Protein AF-A0A6H9YSN1-F1 (afdb_monomer)

Nearest PDB structures (foldseek):
  8i9v-assembly1_CC  TM=4.163E-01  e=3.314E+00  Thermochaetoides thermophila DSM 1495
  8ia0-assembly1_CC  TM=3.986E-01  e=4.022E+00  Thermochaetoides thermophila DSM 1495
  7ojn-assembly1_L  TM=3.957E-01  e=9.933E+00  Mammarenavirus lassaense

Mean predicted aligned error: 12.29 Å

Sequence (139 aa):
MRRLALTAGVSPLILGPDHEPLYLGHAVRIASHGQRRVLETLYDSCAVQGCEVPGFLCEVDHVDGWALGNSPTDIDKLALCCGWHNRWKHTRPDQIQITKTDEGRYRYRALPPDGIARSTRGRPIDPAANPWHDDHLAA

Organism: NCBI:txid359158

InterPro domains:
  IPR003615 HNH nuclease [SM00507] (34-87)
  IPR003615 HNH nuclease [cd00085] (35-90)

Structure (mmCIF, N/CA/C/O backbone):
data_AF-A0A6H9YSN1-F1
#
_entry.id   AF-A0A6H9YSN1-F1
#
loop_
_atom_site.group_PDB
_atom_site.id
_atom_site.type_symbol
_atom_site.label_atom_id
_atom_site.label_alt_id
_atom_site.label_comp_id
_atom_site.label_asym_id
_atom_site.label_entity_id
_atom_site.label_seq_id
_atom_site.pdbx_PDB_ins_code
_atom_site.Cartn_x
_atom_site.Cartn_y
_atom_site.Cartn_z
_atom_site.occupancy
_atom_site.B_iso_or_equiv
_atom_site.auth_seq_id
_atom_site.auth_comp_id
_atom_site.auth_asym_id
_atom_site.auth_atom_id
_atom_site.pdbx_PDB_model_num
ATOM 1 N N . MET A 1 1 ? -19.404 8.550 11.278 1.00 48.25 1 MET A N 1
ATOM 2 C CA . MET A 1 1 ? -18.937 8.615 12.683 1.00 48.25 1 MET A CA 1
ATOM 3 C C . MET A 1 1 ? -17.408 8.733 12.746 1.00 48.25 1 MET A C 1
ATOM 5 O O . MET A 1 1 ? -16.736 7.761 13.050 1.00 48.25 1 MET A O 1
ATOM 9 N N . ARG A 1 2 ? -16.822 9.895 12.416 1.00 40.41 2 ARG A N 1
ATOM 10 C CA . ARG A 1 2 ? -15.349 10.050 12.334 1.00 40.41 2 ARG A CA 1
ATOM 11 C C . ARG A 1 2 ? -14.822 11.349 12.960 1.00 40.41 2 ARG A C 1
ATOM 13 O O . ARG A 1 2 ? -13.803 11.868 12.529 1.00 40.41 2 ARG A O 1
ATOM 20 N N . ARG A 1 3 ? -15.533 11.900 13.956 1.00 41.78 3 ARG A N 1
ATOM 21 C CA . ARG A 1 3 ? -15.129 13.161 14.613 1.00 41.78 3 ARG A CA 1
ATOM 22 C C . ARG A 1 3 ? -15.127 13.157 16.147 1.00 41.78 3 ARG A C 1
ATOM 24 O O . ARG A 1 3 ? -14.615 14.100 16.726 1.00 41.78 3 ARG A O 1
ATOM 31 N N . LEU A 1 4 ? -15.613 12.103 16.809 1.00 44.31 4 LEU A N 1
ATOM 32 C CA . LEU A 1 4 ? -15.644 12.042 18.282 1.00 44.31 4 LEU A CA 1
ATOM 33 C C . LEU A 1 4 ? -14.507 11.218 18.914 1.00 44.31 4 LEU A C 1
ATOM 35 O O . LEU A 1 4 ? -14.337 11.265 20.122 1.00 44.31 4 LEU A O 1
ATOM 39 N N . ALA A 1 5 ? -13.703 10.496 18.128 1.00 45.41 5 ALA A N 1
ATOM 40 C CA . ALA A 1 5 ? -12.648 9.623 18.663 1.00 45.41 5 ALA A CA 1
ATOM 41 C C . ALA A 1 5 ? -11.283 10.315 18.871 1.00 45.41 5 ALA A C 1
ATOM 43 O O . ALA A 1 5 ? -10.345 9.681 19.338 1.00 45.41 5 ALA A O 1
ATOM 44 N N . LEU A 1 6 ? -11.138 11.599 18.523 1.00 52.72 6 LEU A N 1
ATOM 45 C CA . LEU A 1 6 ? -9.826 12.267 18.525 1.00 52.72 6 LEU A CA 1
ATOM 46 C C . LEU A 1 6 ? -9.430 12.902 19.869 1.00 52.72 6 LEU A C 1
ATOM 48 O O . LEU A 1 6 ? -8.294 13.338 20.006 1.00 52.72 6 LEU A O 1
ATOM 52 N N . THR A 1 7 ? -10.310 12.931 20.874 1.00 46.62 7 THR A N 1
ATOM 53 C CA . THR A 1 7 ? -10.026 13.564 22.180 1.00 46.62 7 THR A CA 1
ATOM 54 C C . THR A 1 7 ? -9.813 12.591 23.340 1.00 46.62 7 THR A C 1
ATOM 56 O O . THR A 1 7 ? -9.427 13.033 24.415 1.00 46.62 7 THR A O 1
ATOM 59 N N . ALA A 1 8 ? -10.019 11.284 23.151 1.00 48.16 8 ALA A N 1
ATOM 60 C CA . ALA A 1 8 ? -9.945 10.304 24.243 1.00 48.16 8 ALA A CA 1
ATOM 61 C C . ALA A 1 8 ? -8.668 9.441 24.253 1.00 48.16 8 ALA A C 1
ATOM 63 O O . ALA A 1 8 ? -8.502 8.630 25.157 1.00 48.16 8 ALA A O 1
ATOM 64 N N . GLY A 1 9 ? -7.780 9.555 23.256 1.00 42.53 9 GLY A N 1
ATOM 65 C CA . GLY A 1 9 ? -6.624 8.651 23.142 1.00 42.53 9 GLY A CA 1
ATOM 66 C C . GLY A 1 9 ? -7.007 7.178 22.928 1.00 42.53 9 GLY A C 1
ATOM 67 O O . GLY A 1 9 ? -6.183 6.293 23.130 1.00 42.53 9 GLY A O 1
ATOM 68 N N . VAL A 1 10 ? -8.253 6.903 22.524 1.00 49.25 10 VAL A N 1
ATOM 69 C CA . VAL A 1 10 ? -8.748 5.550 22.253 1.00 49.25 10 VAL A CA 1
ATOM 70 C C . VAL A 1 10 ? -8.804 5.348 20.742 1.00 49.25 10 VAL A C 1
ATOM 72 O O . VAL A 1 10 ? -9.657 5.917 20.060 1.00 49.25 10 VAL A O 1
ATOM 75 N N . SER A 1 11 ? -7.888 4.531 20.219 1.00 47.66 11 SER A N 1
ATOM 76 C CA . SER A 1 11 ? -7.966 4.043 18.840 1.00 47.66 11 SER A CA 1
ATOM 77 C C . SER A 1 11 ? -9.083 3.000 18.745 1.00 47.66 11 SER A C 1
ATOM 79 O O . SER A 1 11 ? -9.082 2.054 19.536 1.00 47.66 11 SER A O 1
ATOM 81 N N . PRO A 1 12 ? -10.043 3.128 17.812 1.00 48.94 12 PRO A N 1
ATOM 82 C CA . PRO A 1 12 ? -11.056 2.101 17.621 1.00 48.94 12 PRO A CA 1
ATOM 83 C C . PRO A 1 12 ? -10.383 0.815 17.130 1.00 48.94 12 PRO A C 1
ATOM 85 O O . PRO A 1 12 ? -9.845 0.765 16.024 1.00 48.94 12 PRO A O 1
ATOM 88 N N . LEU A 1 13 ? -10.422 -0.230 17.954 1.00 51.59 13 LEU A N 1
ATOM 89 C CA . LEU A 1 13 ? -10.023 -1.571 17.551 1.00 51.59 13 LEU A CA 1
ATOM 90 C C . LEU A 1 13 ? -11.168 -2.176 16.734 1.00 51.59 13 LEU A C 1
ATOM 92 O O . LEU A 1 13 ? -12.135 -2.697 17.286 1.00 51.59 13 LEU A O 1
ATOM 96 N N . ILE A 1 14 ? -11.085 -2.056 15.410 1.00 62.75 14 ILE A N 1
ATOM 97 C CA . ILE A 1 14 ? -11.990 -2.770 14.510 1.00 62.75 14 ILE A CA 1
ATOM 98 C C . ILE A 1 14 ? -11.505 -4.214 14.460 1.00 62.75 14 ILE A C 1
ATOM 100 O O . ILE A 1 14 ? -10.473 -4.512 13.864 1.00 62.75 14 ILE A O 1
ATOM 104 N N . LEU A 1 15 ? -12.238 -5.091 15.133 1.00 57.50 15 LEU A N 1
ATOM 105 C CA . LEU A 1 15 ? -12.018 -6.526 15.093 1.00 57.50 15 LEU A CA 1
ATOM 106 C C . LEU A 1 15 ? -12.822 -7.116 13.935 1.00 57.50 15 LEU A C 1
ATOM 108 O O . LEU A 1 15 ? -14.013 -6.832 13.793 1.00 57.50 15 LEU A O 1
ATOM 112 N N . GLY A 1 16 ? -12.177 -7.943 13.111 1.00 56.25 16 GLY A N 1
ATOM 113 C CA . GLY A 1 16 ? -12.910 -8.856 12.235 1.00 56.25 16 GLY A CA 1
ATOM 114 C C . GLY A 1 16 ? -13.725 -9.869 13.060 1.00 56.25 16 GLY A C 1
ATOM 115 O O . GLY A 1 16 ? -13.553 -9.934 14.279 1.00 56.25 16 GLY A O 1
ATOM 116 N N . PRO A 1 17 ? -14.569 -10.699 12.419 1.00 59.12 17 PRO A N 1
ATOM 117 C CA . PRO A 1 17 ? -15.362 -11.739 13.091 1.00 59.12 17 PRO A CA 1
ATOM 118 C C . PRO A 1 17 ? -14.556 -12.636 14.046 1.00 59.12 17 PRO A C 1
ATOM 120 O O . PRO A 1 17 ? -15.100 -13.151 15.015 1.00 59.12 17 PRO A O 1
ATOM 123 N N . ASP A 1 18 ? -13.253 -12.770 13.792 1.00 66.00 18 ASP A N 1
ATOM 124 C CA . ASP A 1 18 ? -12.334 -13.661 14.502 1.00 66.00 18 ASP A CA 1
ATOM 125 C C . ASP A 1 18 ? -11.480 -12.945 15.569 1.00 66.00 18 ASP A C 1
ATOM 127 O O . ASP A 1 18 ? -10.495 -13.497 16.048 1.00 66.00 18 ASP A O 1
ATOM 131 N N . HIS A 1 19 ? -11.815 -11.700 15.936 1.00 71.19 19 HIS A N 1
ATOM 132 C CA . HIS A 1 19 ? -11.048 -10.893 16.899 1.00 71.19 19 HIS A CA 1
ATOM 133 C C . HIS A 1 19 ? -9.578 -10.639 16.500 1.00 71.19 19 HIS A C 1
ATOM 135 O O . HIS A 1 19 ? -8.727 -10.378 17.351 1.00 71.19 19 HIS A O 1
ATOM 141 N N . GLU A 1 20 ? -9.270 -10.661 15.201 1.00 79.62 20 GLU A N 1
ATOM 142 C CA . GLU A 1 20 ? -7.908 -10.448 14.707 1.00 79.62 20 GLU A CA 1
ATOM 143 C C . GLU A 1 20 ? -7.481 -8.969 14.795 1.00 79.62 20 GLU A C 1
ATOM 145 O O . GLU A 1 20 ? -8.197 -8.092 14.292 1.00 79.62 20 GLU A O 1
ATOM 150 N N . PRO A 1 21 ? -6.304 -8.667 15.376 1.00 83.56 21 PRO A N 1
ATOM 151 C CA . PRO A 1 21 ? -5.767 -7.314 15.387 1.00 83.56 21 PRO A CA 1
ATOM 152 C C . PRO A 1 21 ? -5.380 -6.857 13.973 1.00 83.56 21 PRO A C 1
ATOM 154 O O . PRO A 1 21 ? -4.789 -7.599 13.188 1.00 83.56 21 PRO A O 1
ATOM 157 N N . LEU A 1 22 ? -5.694 -5.596 13.665 1.00 89.06 22 LEU A N 1
ATOM 158 C CA . LEU A 1 22 ? -5.334 -4.941 12.401 1.00 89.06 22 LEU A CA 1
ATOM 159 C C . LEU A 1 22 ? -3.998 -4.182 12.461 1.00 89.06 22 LEU A C 1
ATOM 161 O O . LEU A 1 22 ? -3.537 -3.687 11.432 1.00 89.06 22 LEU A O 1
ATOM 165 N N . TYR A 1 23 ? -3.391 -4.097 13.644 1.00 91.50 23 TYR A N 1
ATOM 166 C CA . TYR A 1 23 ? -2.120 -3.424 13.902 1.00 91.50 23 TYR A CA 1
ATOM 167 C C . TYR A 1 23 ? -1.174 -4.419 14.576 1.00 91.50 23 TYR A C 1
ATOM 169 O O . TYR A 1 23 ? -1.362 -4.752 15.747 1.00 91.50 23 TYR A O 1
ATOM 177 N N . LEU A 1 24 ? -0.218 -4.955 13.815 1.00 91.19 24 LEU A N 1
ATOM 178 C CA . LEU A 1 24 ? 0.706 -6.008 14.254 1.00 91.19 24 LEU A CA 1
ATOM 179 C C . LEU A 1 24 ? 2.139 -5.491 14.452 1.00 91.19 24 LEU A C 1
ATOM 181 O O . LEU A 1 24 ? 2.993 -6.210 14.980 1.00 91.19 24 LEU A O 1
ATOM 185 N N . GLY A 1 25 ? 2.429 -4.259 14.026 1.00 90.06 25 GLY A N 1
ATOM 186 C CA . GLY A 1 25 ? 3.763 -3.678 14.101 1.00 90.06 25 GLY A CA 1
ATOM 187 C C . GLY A 1 25 ? 4.797 -4.471 13.292 1.00 90.06 25 GLY A C 1
ATOM 188 O O . GLY A 1 25 ? 4.509 -5.022 12.230 1.00 90.06 25 GLY A O 1
ATOM 189 N N . HIS A 1 26 ? 6.026 -4.542 13.810 1.00 90.62 26 HIS A N 1
ATOM 190 C CA . HIS A 1 26 ? 7.145 -5.261 13.181 1.00 90.62 26 HIS A CA 1
ATOM 191 C C . HIS A 1 26 ? 7.331 -6.706 13.676 1.00 90.62 26 HIS A C 1
ATOM 193 O O . HIS A 1 26 ? 8.233 -7.404 13.216 1.00 90.62 26 HIS A O 1
ATOM 199 N N . ALA A 1 27 ? 6.491 -7.176 14.603 1.00 87.69 27 ALA A N 1
ATOM 200 C CA . ALA A 1 27 ? 6.612 -8.522 15.164 1.00 87.69 27 ALA A CA 1
ATOM 201 C C . ALA A 1 27 ? 6.193 -9.613 14.167 1.00 87.69 27 ALA A C 1
ATOM 203 O O . ALA A 1 27 ? 6.726 -10.721 14.186 1.00 87.69 27 ALA A O 1
ATOM 204 N N . VAL A 1 28 ? 5.244 -9.296 13.283 1.00 89.56 28 VAL A N 1
ATOM 205 C CA . VAL A 1 28 ? 4.678 -10.236 12.317 1.00 89.56 28 VAL A CA 1
ATOM 206 C C . VAL A 1 28 ? 4.800 -9.641 10.926 1.00 89.56 28 VAL A C 1
ATOM 208 O O . VAL A 1 28 ? 4.256 -8.578 10.658 1.00 89.56 28 VAL A O 1
ATOM 211 N N . ARG A 1 29 ? 5.505 -10.332 10.027 1.00 93.38 29 ARG A N 1
ATOM 212 C CA . ARG A 1 29 ? 5.667 -9.894 8.632 1.00 93.38 29 ARG A CA 1
ATOM 213 C C . ARG A 1 29 ? 4.425 -10.155 7.783 1.00 93.38 29 ARG A C 1
ATOM 215 O O . ARG A 1 29 ? 4.153 -9.404 6.858 1.00 93.38 29 ARG A O 1
ATOM 222 N N . ILE A 1 30 ? 3.727 -11.260 8.022 1.00 94.69 30 ILE A N 1
ATOM 223 C CA . ILE A 1 30 ? 2.626 -11.705 7.163 1.00 94.69 30 ILE A CA 1
ATOM 224 C C . ILE A 1 30 ? 1.320 -11.104 7.673 1.00 94.69 30 ILE A C 1
ATOM 226 O O . ILE A 1 30 ? 1.005 -11.231 8.853 1.00 94.69 30 ILE A O 1
ATOM 230 N N . ALA A 1 31 ? 0.577 -10.447 6.786 1.00 95.12 31 ALA A N 1
ATOM 231 C CA . ALA A 1 31 ? -0.71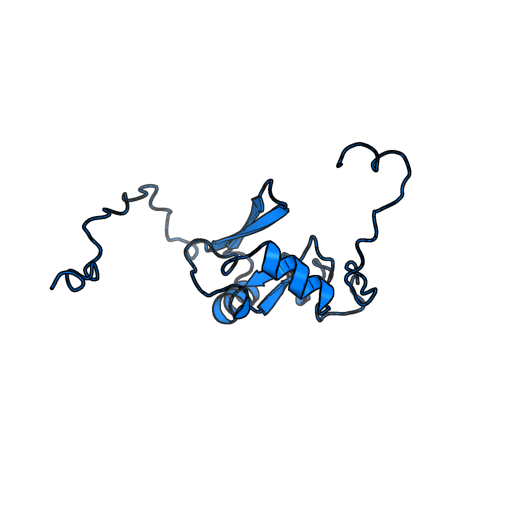2 -9.867 7.131 1.00 95.12 31 ALA A CA 1
ATOM 232 C C . ALA A 1 31 ? -1.714 -10.946 7.571 1.00 95.12 31 ALA A C 1
ATOM 234 O O . ALA A 1 31 ? -1.729 -12.052 7.027 1.00 95.12 31 ALA A O 1
ATOM 235 N N . SER A 1 32 ? -2.564 -10.611 8.541 1.00 93.81 32 SER A N 1
ATOM 236 C CA . SER A 1 32 ? -3.634 -11.497 9.008 1.00 93.81 32 SER A CA 1
ATOM 237 C C . SER A 1 32 ? -4.769 -11.615 7.983 1.00 93.81 32 SER A C 1
ATOM 239 O O . SER A 1 32 ? -4.908 -10.789 7.073 1.00 93.81 32 SER A O 1
ATOM 241 N N . HIS A 1 33 ? -5.638 -12.617 8.146 1.00 92.19 33 HIS A N 1
ATOM 242 C CA . HIS A 1 33 ? -6.825 -12.756 7.299 1.00 92.19 33 HIS A CA 1
ATOM 243 C C . HIS A 1 33 ? -7.778 -11.559 7.444 1.00 92.19 33 HIS A C 1
ATOM 245 O O . HIS A 1 33 ? -8.376 -11.108 6.469 1.00 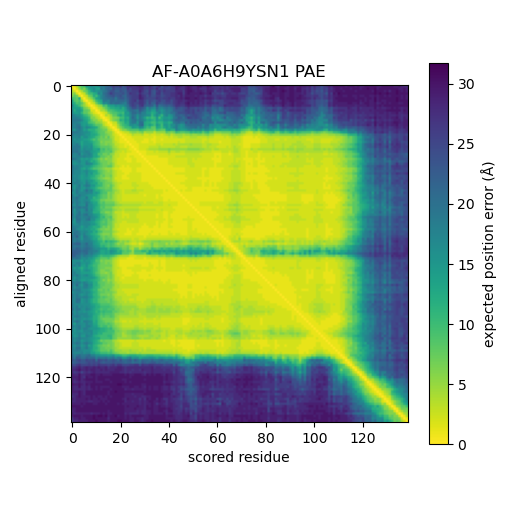92.19 33 HIS A O 1
ATOM 251 N N . GLY A 1 34 ? -7.903 -10.993 8.643 1.00 91.38 34 GLY A N 1
ATOM 252 C CA . GLY A 1 34 ? -8.657 -9.774 8.919 1.00 91.38 34 GLY A CA 1
ATOM 253 C C . GLY A 1 34 ? -8.124 -8.580 8.133 1.00 91.38 34 GLY A C 1
ATOM 254 O O . GLY A 1 34 ? -8.899 -7.891 7.472 1.00 91.38 34 GLY A O 1
ATOM 255 N N . GLN A 1 35 ? -6.802 -8.383 8.120 1.00 93.62 35 GLN A N 1
ATOM 256 C CA . GLN A 1 35 ? -6.171 -7.334 7.314 1.00 93.62 35 GLN A CA 1
ATOM 257 C C . GLN A 1 35 ? -6.403 -7.559 5.816 1.00 93.62 35 GLN A C 1
ATOM 259 O O . GLN A 1 35 ? -6.766 -6.622 5.107 1.00 93.62 35 GLN A O 1
ATOM 264 N N . ARG A 1 36 ? -6.270 -8.804 5.339 1.00 95.38 36 ARG A N 1
ATOM 265 C CA . ARG A 1 36 ? -6.563 -9.180 3.948 1.00 95.38 36 ARG A CA 1
ATOM 266 C C . ARG A 1 36 ? -8.000 -8.828 3.548 1.00 95.38 36 ARG A C 1
ATOM 268 O O . ARG A 1 36 ? -8.179 -8.161 2.535 1.00 95.38 36 ARG A O 1
ATOM 275 N N . ARG A 1 37 ? -8.995 -9.200 4.360 1.00 92.56 37 ARG A N 1
ATOM 276 C CA . ARG A 1 37 ? -10.415 -8.887 4.115 1.00 92.56 37 ARG A CA 1
ATOM 277 C C . ARG A 1 37 ? -10.665 -7.385 4.030 1.00 92.56 37 ARG A C 1
ATOM 279 O O . ARG A 1 37 ? -11.346 -6.929 3.121 1.00 92.56 37 ARG A O 1
ATOM 286 N N . VAL A 1 38 ? -10.090 -6.603 4.947 1.00 91.75 38 VAL A N 1
ATOM 287 C CA . VAL A 1 38 ? -10.207 -5.136 4.898 1.00 91.75 38 VAL A CA 1
ATOM 288 C C . VAL A 1 38 ? -9.619 -4.599 3.590 1.00 91.75 38 VAL A C 1
ATOM 290 O O . VAL A 1 38 ? -10.258 -3.799 2.911 1.00 91.75 38 VAL A O 1
ATOM 293 N N . LEU A 1 39 ? -8.440 -5.074 3.189 1.00 94.94 39 LEU A N 1
ATOM 294 C CA . LEU A 1 39 ? -7.818 -4.663 1.932 1.00 94.94 39 LEU A CA 1
ATOM 295 C C . LEU A 1 39 ? -8.663 -5.054 0.706 1.00 94.94 39 LEU A C 1
ATOM 297 O O . LEU A 1 39 ? -8.827 -4.236 -0.189 1.00 94.94 39 LEU A O 1
ATOM 301 N N . GLU A 1 40 ? -9.273 -6.235 0.671 1.00 94.44 40 GLU A N 1
ATOM 302 C CA . GLU A 1 40 ? -10.163 -6.645 -0.431 1.00 94.44 40 GLU A CA 1
ATOM 303 C C . GLU A 1 40 ? -11.405 -5.744 -0.574 1.00 94.44 40 GLU A C 1
ATOM 305 O O . GLU A 1 40 ? -11.925 -5.599 -1.675 1.00 94.44 40 GLU A O 1
ATOM 310 N N . THR A 1 41 ? -11.848 -5.070 0.495 1.00 91.94 41 THR A N 1
ATOM 311 C CA . THR A 1 41 ? -12.919 -4.054 0.398 1.00 91.94 41 THR A CA 1
ATOM 312 C C . THR A 1 41 ? -12.443 -2.702 -0.134 1.00 91.94 41 THR A C 1
ATOM 314 O O . THR A 1 41 ? -13.250 -1.910 -0.616 1.00 91.94 41 THR A O 1
ATOM 317 N N . LEU A 1 42 ? -11.141 -2.420 -0.032 1.00 92.75 42 LEU A N 1
ATOM 318 C CA . LEU A 1 42 ? -10.530 -1.170 -0.489 1.00 92.75 42 LEU A CA 1
ATOM 319 C C . LEU A 1 42 ? -9.996 -1.263 -1.922 1.00 92.75 42 LEU A C 1
ATOM 321 O O . LEU A 1 42 ? -9.880 -0.232 -2.581 1.00 92.75 42 LEU A O 1
ATOM 325 N N . TYR A 1 43 ? -9.638 -2.462 -2.381 1.00 95.75 43 TYR A N 1
ATOM 326 C CA . TYR A 1 43 ? -8.949 -2.697 -3.646 1.00 95.75 43 TYR A CA 1
ATOM 327 C C . TYR A 1 43 ? -9.703 -3.726 -4.491 1.00 95.75 43 TYR A C 1
ATOM 329 O O . TYR A 1 43 ? -9.604 -4.935 -4.284 1.00 95.75 43 TYR A O 1
ATOM 337 N N . ASP A 1 44 ? -10.402 -3.218 -5.493 1.00 95.19 44 ASP A N 1
ATOM 338 C CA . ASP A 1 44 ? -10.980 -3.957 -6.612 1.00 95.19 44 ASP A CA 1
ATOM 339 C C . ASP A 1 44 ? -9.897 -4.535 -7.543 1.00 95.19 44 ASP A C 1
ATOM 341 O O . ASP A 1 44 ? -10.014 -5.671 -8.014 1.00 95.19 44 ASP A O 1
ATOM 345 N N . SER A 1 45 ? -8.792 -3.810 -7.733 1.00 97.56 45 SER A N 1
ATOM 346 C CA . SER A 1 45 ? -7.611 -4.275 -8.468 1.00 97.56 45 SER A CA 1
ATOM 347 C C . SER A 1 45 ? -6.295 -3.921 -7.765 1.00 97.56 45 SER A C 1
ATOM 349 O O . SER A 1 45 ? -6.264 -3.302 -6.699 1.00 97.56 45 SER A O 1
ATOM 351 N N . CYS A 1 46 ? -5.176 -4.342 -8.357 1.00 98.44 46 CYS A N 1
ATOM 352 C CA . CYS A 1 46 ? -3.837 -3.942 -7.932 1.00 98.44 46 CYS A CA 1
ATOM 353 C C . CYS A 1 46 ? -3.723 -2.413 -7.751 1.00 98.44 46 CYS A C 1
ATOM 355 O O . CYS A 1 46 ? -4.151 -1.632 -8.597 1.00 98.44 46 CYS A O 1
ATOM 357 N N . ALA A 1 47 ? -3.046 -1.981 -6.683 1.00 98.12 47 ALA A N 1
ATOM 358 C CA . ALA A 1 47 ? -2.839 -0.571 -6.350 1.00 98.12 47 ALA A CA 1
ATOM 359 C C . ALA A 1 47 ? -2.102 0.236 -7.437 1.00 98.12 47 ALA A C 1
ATOM 361 O O . ALA A 1 47 ? -2.141 1.471 -7.416 1.00 98.12 47 ALA A O 1
ATOM 362 N N . VAL A 1 48 ? -1.417 -0.428 -8.376 1.00 97.94 48 VAL A N 1
ATOM 363 C CA . VAL A 1 48 ? -0.712 0.227 -9.483 1.00 97.94 48 VAL A CA 1
ATOM 364 C C . VAL A 1 48 ? -1.695 0.710 -10.541 1.00 97.94 48 VAL A C 1
ATOM 366 O O . VAL A 1 48 ? -2.488 -0.049 -11.090 1.00 97.94 48 VAL A O 1
ATOM 369 N N . GLN A 1 49 ? -1.615 2.000 -10.858 1.00 96.19 49 GLN A N 1
ATOM 370 C CA . GLN A 1 49 ? -2.461 2.643 -11.850 1.00 96.19 49 GLN A CA 1
ATOM 371 C C . GLN A 1 49 ? -2.365 1.942 -13.212 1.00 96.19 49 GLN A C 1
ATOM 373 O O . GLN A 1 49 ? -1.284 1.839 -13.784 1.00 96.19 49 GLN A O 1
ATOM 378 N N . GLY A 1 50 ? -3.521 1.535 -13.744 1.00 94.81 50 GLY A N 1
ATOM 379 C CA . GLY A 1 50 ? -3.629 0.844 -15.031 1.00 94.81 50 GLY A CA 1
ATOM 380 C C . GLY A 1 50 ? -3.437 -0.672 -14.946 1.00 94.81 50 GLY A C 1
ATOM 381 O O . GLY A 1 50 ? -3.503 -1.339 -15.970 1.00 94.81 50 GLY A O 1
ATOM 382 N N . CYS A 1 51 ? -3.206 -1.232 -13.753 1.00 97.31 51 CYS A N 1
ATOM 383 C CA . CYS A 1 51 ? -3.211 -2.673 -13.552 1.00 97.31 51 CYS A CA 1
ATOM 384 C C . CYS A 1 51 ? -4.617 -3.158 -13.181 1.00 97.31 51 CYS A C 1
ATOM 386 O O . CYS A 1 51 ? -5.203 -2.721 -12.191 1.00 97.31 51 CYS A O 1
ATOM 388 N N . GLU A 1 52 ? -5.127 -4.105 -13.960 1.00 97.31 52 GLU A N 1
ATOM 389 C CA . GLU A 1 52 ? -6.483 -4.648 -13.814 1.00 97.31 52 GLU A CA 1
ATOM 390 C C . GLU A 1 52 ? -6.502 -6.027 -13.146 1.00 97.31 52 GLU A C 1
ATOM 392 O O . GLU A 1 52 ? -7.554 -6.649 -13.040 1.00 97.31 52 GLU A O 1
ATOM 397 N N . VAL A 1 53 ? -5.349 -6.518 -12.664 1.00 98.44 53 VAL A N 1
ATOM 398 C CA . VAL A 1 53 ? -5.305 -7.774 -11.903 1.00 98.44 53 VAL A CA 1
ATOM 399 C C . VAL A 1 53 ? -6.228 -7.633 -10.688 1.00 98.44 53 VAL A C 1
ATOM 401 O O . VAL A 1 53 ? -5.992 -6.729 -9.879 1.00 98.44 53 VAL A O 1
ATOM 404 N N . PRO A 1 54 ? -7.239 -8.508 -10.536 1.00 98.19 54 PRO A N 1
ATOM 405 C CA . PRO A 1 54 ? -8.193 -8.415 -9.440 1.00 98.19 54 PRO A CA 1
ATOM 406 C C . PRO A 1 54 ? -7.515 -8.442 -8.069 1.00 98.19 54 PRO A C 1
ATOM 408 O O . PRO A 1 54 ? -6.555 -9.190 -7.855 1.00 98.19 54 PRO A O 1
ATOM 411 N N . GLY A 1 55 ? -8.037 -7.671 -7.112 1.00 96.38 55 GLY A N 1
ATOM 412 C CA . GLY A 1 55 ? -7.486 -7.585 -5.754 1.00 96.38 55 GLY A CA 1
ATOM 413 C C . GLY A 1 55 ? -7.374 -8.950 -5.059 1.00 96.38 55 GLY A C 1
ATOM 414 O O . GLY A 1 55 ? -6.370 -9.245 -4.405 1.00 96.38 55 GLY A O 1
ATOM 415 N N . PHE A 1 56 ? -8.334 -9.849 -5.289 1.00 95.06 56 PHE A N 1
ATOM 416 C CA . PHE A 1 56 ? -8.307 -11.200 -4.717 1.00 95.06 56 PHE A CA 1
ATOM 417 C C . PHE A 1 56 ? -7.167 -12.087 -5.268 1.00 95.06 56 PHE A C 1
ATOM 419 O O . PHE A 1 56 ? -6.780 -13.048 -4.609 1.00 95.06 56 PHE A O 1
ATOM 426 N N . LEU A 1 57 ? -6.576 -11.749 -6.424 1.00 98.00 57 LEU A N 1
ATOM 427 C CA . LEU A 1 57 ? -5.361 -12.386 -6.968 1.00 98.00 57 LEU A CA 1
ATOM 428 C C . LEU A 1 57 ? -4.070 -11.649 -6.578 1.00 98.00 57 LEU A C 1
ATOM 430 O O . LEU A 1 57 ? -2.972 -12.067 -6.946 1.00 98.00 57 LEU A O 1
ATOM 434 N N . CYS A 1 58 ? -4.189 -10.528 -5.869 1.00 98.50 58 CYS A N 1
ATOM 435 C CA . CYS A 1 58 ? -3.054 -9.741 -5.416 1.00 98.50 58 CYS A CA 1
ATOM 436 C C . CYS A 1 58 ? -2.521 -10.228 -4.068 1.00 98.50 58 CYS A C 1
ATOM 438 O O . CYS A 1 58 ? -3.253 -10.753 -3.231 1.00 98.50 58 CYS A O 1
ATOM 440 N N . GLU A 1 59 ? -1.240 -9.968 -3.850 1.00 98.00 59 GLU A N 1
ATOM 441 C CA . GLU A 1 59 ? -0.546 -10.132 -2.581 1.00 98.00 59 GLU A CA 1
ATOM 442 C C . GLU A 1 59 ? -0.725 -8.873 -1.720 1.00 98.00 59 GLU A C 1
ATOM 444 O O . GLU A 1 59 ? -0.992 -7.780 -2.233 1.00 98.00 59 GLU A O 1
ATOM 449 N N . VAL A 1 60 ? -0.551 -9.019 -0.405 1.00 98.00 60 VAL A N 1
ATOM 450 C CA . VAL A 1 60 ? -0.458 -7.870 0.502 1.00 98.00 60 VAL A CA 1
ATOM 451 C C . VAL A 1 60 ? 0.959 -7.304 0.442 1.00 98.00 60 VAL A C 1
ATOM 453 O O . VAL A 1 60 ? 1.936 -8.020 0.661 1.00 98.00 60 VAL A O 1
ATOM 456 N N . ASP A 1 61 ? 1.053 -6.015 0.149 1.00 97.19 61 ASP A N 1
ATOM 457 C CA . ASP A 1 61 ? 2.295 -5.265 0.027 1.00 97.19 61 ASP A CA 1
ATOM 458 C C . ASP A 1 61 ? 2.418 -4.233 1.155 1.00 97.19 61 ASP A C 1
ATOM 460 O O . ASP A 1 61 ? 1.476 -3.498 1.463 1.00 97.19 61 ASP A O 1
ATOM 464 N N . HIS A 1 62 ? 3.601 -4.175 1.765 1.00 96.94 62 HIS A N 1
ATOM 465 C CA . HIS A 1 62 ? 3.968 -3.146 2.736 1.00 96.94 62 HIS A CA 1
ATOM 466 C C . HIS A 1 62 ? 4.375 -1.884 2.003 1.00 96.94 62 HIS A C 1
ATOM 468 O O . HIS A 1 62 ? 5.392 -1.877 1.307 1.00 96.94 62 HIS A O 1
ATOM 474 N N . VAL A 1 63 ? 3.625 -0.802 2.188 1.00 95.31 63 VAL A N 1
ATOM 475 C CA . VAL A 1 63 ? 3.726 0.415 1.374 1.00 95.31 63 VAL A CA 1
ATOM 476 C C . VAL A 1 63 ? 5.148 0.968 1.321 1.00 95.31 63 VAL A C 1
ATOM 478 O O . VAL A 1 63 ? 5.655 1.207 0.227 1.00 95.31 63 VAL A O 1
ATOM 481 N N . ASP A 1 64 ? 5.829 1.035 2.462 1.00 90.69 64 ASP A N 1
ATOM 482 C CA . ASP A 1 64 ? 7.192 1.577 2.567 1.00 90.69 64 ASP A CA 1
ATOM 483 C C . ASP A 1 64 ? 8.272 0.471 2.598 1.00 90.69 64 ASP A C 1
ATOM 485 O O . ASP A 1 64 ? 9.426 0.718 2.939 1.00 90.69 64 ASP A O 1
ATOM 489 N N . GLY A 1 65 ? 7.897 -0.763 2.238 1.00 86.56 65 GLY A N 1
ATOM 490 C CA . GLY A 1 65 ? 8.775 -1.927 2.140 1.00 86.56 65 GLY A CA 1
ATOM 491 C C . GLY A 1 65 ? 9.181 -2.511 3.497 1.00 86.56 65 GLY A C 1
ATOM 492 O O . GLY A 1 65 ? 9.967 -1.927 4.237 1.00 86.56 65 GLY A O 1
ATOM 493 N N . TRP A 1 66 ? 8.732 -3.735 3.797 1.00 85.50 66 TRP A N 1
ATOM 494 C CA . TRP A 1 66 ? 9.071 -4.416 5.058 1.00 85.50 66 TRP A CA 1
ATOM 495 C C . TRP A 1 66 ? 10.583 -4.540 5.294 1.00 85.50 66 TRP A C 1
ATOM 497 O O . TRP A 1 66 ? 11.077 -4.258 6.381 1.00 85.50 66 TRP A O 1
ATOM 507 N N . ALA A 1 67 ? 11.336 -4.956 4.269 1.00 81.19 67 ALA A N 1
ATOM 508 C CA . ALA A 1 67 ? 12.779 -5.193 4.376 1.00 81.19 67 ALA A CA 1
ATOM 509 C C . ALA A 1 67 ? 13.592 -3.913 4.635 1.00 81.19 67 ALA A C 1
ATOM 511 O O . ALA A 1 67 ? 14.712 -3.999 5.126 1.00 81.19 67 ALA A O 1
ATOM 512 N N . LEU A 1 68 ? 13.026 -2.742 4.326 1.00 75.31 68 LEU A N 1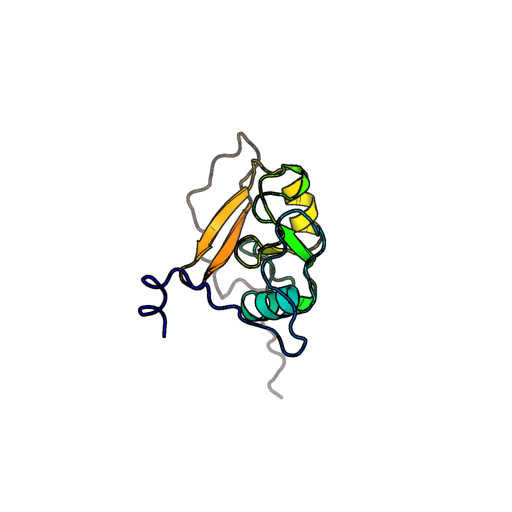
ATOM 513 C CA . LEU A 1 68 ? 13.641 -1.445 4.601 1.00 75.31 68 LEU A CA 1
ATOM 514 C C . 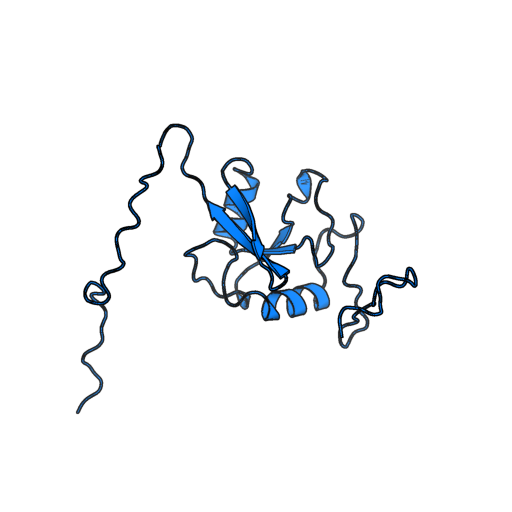LEU A 1 68 ? 13.411 -0.995 6.053 1.00 75.31 68 LEU A C 1
ATOM 516 O O . LEU A 1 68 ? 13.944 0.030 6.458 1.00 75.31 68 LEU A O 1
ATOM 520 N N . GLY A 1 69 ? 12.608 -1.735 6.830 1.00 73.06 69 GLY A N 1
ATOM 521 C CA . GLY A 1 69 ? 12.291 -1.427 8.227 1.00 73.06 69 GLY A CA 1
ATOM 522 C C . GLY A 1 69 ? 11.305 -0.271 8.415 1.00 73.06 69 GLY A C 1
ATOM 523 O O . GLY A 1 69 ? 10.924 0.020 9.541 1.00 73.06 69 GLY A O 1
ATOM 524 N N . ASN A 1 70 ? 10.848 0.359 7.331 1.00 76.75 70 ASN A N 1
ATOM 525 C CA . ASN A 1 70 ? 10.060 1.593 7.383 1.00 76.75 70 ASN A CA 1
ATOM 526 C C . ASN A 1 70 ? 8.542 1.361 7.364 1.00 76.75 70 ASN A C 1
ATOM 528 O O . ASN A 1 70 ? 7.772 2.318 7.418 1.00 76.75 70 ASN A O 1
ATOM 532 N N . SER A 1 71 ? 8.097 0.104 7.265 1.00 87.50 71 SER A N 1
ATOM 533 C CA . SER A 1 71 ? 6.684 -0.237 7.101 1.00 87.50 71 SER A CA 1
ATOM 5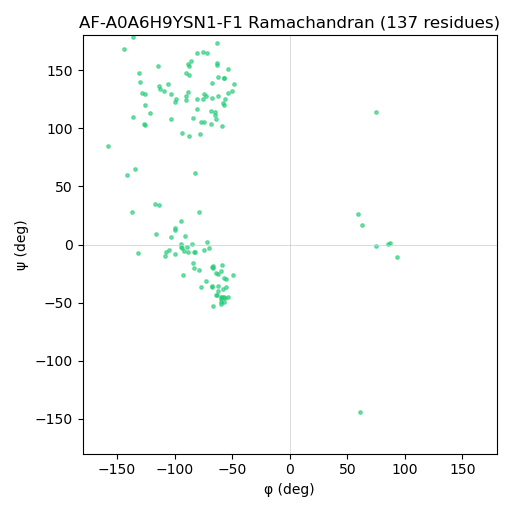34 C C . SER A 1 71 ? 6.274 -1.405 8.010 1.00 87.50 71 SER A C 1
ATOM 536 O O . SER A 1 71 ? 6.716 -2.531 7.763 1.00 87.50 71 SER A O 1
ATOM 538 N N . PRO A 1 72 ? 5.467 -1.165 9.060 1.00 93.62 72 PRO A N 1
ATOM 539 C CA . PRO A 1 72 ? 4.914 -2.223 9.903 1.00 93.62 72 PRO A CA 1
ATOM 540 C C . PRO A 1 72 ? 3.770 -2.963 9.199 1.00 93.62 72 PRO A C 1
ATOM 542 O O . PRO A 1 72 ? 3.192 -2.471 8.228 1.00 93.62 72 PRO A O 1
ATOM 545 N N . THR A 1 73 ? 3.385 -4.127 9.725 1.00 95.25 73 THR A N 1
ATOM 546 C CA . THR A 1 73 ? 2.183 -4.859 9.295 1.00 95.25 73 THR A CA 1
ATOM 547 C C . THR A 1 73 ? 0.953 -4.279 9.990 1.00 95.25 73 THR A C 1
ATOM 549 O O . THR A 1 73 ? 0.261 -4.943 10.761 1.00 95.25 73 THR A O 1
ATOM 552 N N . ASP A 1 74 ? 0.699 -3.007 9.713 1.00 93.69 74 ASP A N 1
ATOM 553 C CA . ASP A 1 74 ? -0.440 -2.250 10.214 1.00 93.69 74 ASP A CA 1
ATOM 554 C C . ASP A 1 74 ? -1.352 -1.903 9.046 1.00 93.69 74 ASP A C 1
ATOM 556 O O . ASP A 1 74 ? -0.878 -1.517 7.981 1.00 93.69 74 ASP A O 1
ATOM 560 N N . ILE A 1 75 ? -2.666 -2.047 9.215 1.00 93.81 75 ILE A N 1
ATOM 561 C CA . ILE A 1 75 ? -3.620 -1.995 8.097 1.00 93.81 75 ILE A CA 1
ATOM 562 C C . ILE A 1 75 ? -3.533 -0.710 7.262 1.00 93.81 75 ILE A C 1
ATOM 564 O O . ILE A 1 75 ? -3.779 -0.725 6.059 1.00 93.81 75 ILE A O 1
ATOM 568 N N . ASP A 1 76 ? -3.141 0.406 7.873 1.00 93.00 76 ASP A N 1
ATOM 569 C CA . ASP A 1 76 ? -2.999 1.701 7.217 1.00 93.00 76 ASP A CA 1
ATOM 570 C C . ASP A 1 76 ? -1.647 1.908 6.518 1.00 93.00 76 ASP A C 1
ATOM 572 O O . ASP A 1 76 ? -1.453 2.972 5.923 1.00 93.00 76 ASP A O 1
ATOM 576 N N . LYS A 1 77 ? -0.764 0.902 6.566 1.00 95.62 77 LYS A N 1
ATOM 577 C CA . LYS A 1 77 ? 0.547 0.787 5.906 1.00 95.62 77 LYS A CA 1
ATOM 578 C C . LYS A 1 77 ? 0.605 -0.357 4.888 1.00 95.62 77 LYS A C 1
ATOM 580 O O . LYS A 1 77 ? 1.678 -0.656 4.362 1.00 95.62 77 LYS A O 1
ATOM 585 N N . LEU A 1 78 ? -0.539 -0.967 4.578 1.00 97.19 78 LEU A N 1
ATOM 586 C CA . LEU A 1 78 ? -0.660 -2.081 3.639 1.00 97.19 78 LEU A CA 1
ATOM 587 C C . LEU A 1 78 ? -1.471 -1.698 2.388 1.00 97.19 78 LEU A C 1
ATOM 589 O O . LEU A 1 78 ? -2.337 -0.819 2.412 1.00 97.19 78 LEU A O 1
ATOM 593 N N . ALA A 1 79 ? -1.195 -2.383 1.282 1.00 97.88 79 ALA A N 1
ATOM 594 C CA . ALA A 1 79 ? -1.916 -2.275 0.015 1.00 97.88 79 ALA A CA 1
ATOM 595 C C . ALA A 1 79 ? -2.020 -3.642 -0.681 1.00 97.88 79 ALA A C 1
ATOM 597 O O . ALA A 1 79 ? -1.340 -4.587 -0.286 1.00 97.88 79 ALA A O 1
ATOM 598 N N . LEU A 1 80 ? -2.848 -3.754 -1.727 1.00 98.38 80 LEU A N 1
ATOM 599 C CA . LEU A 1 80 ? -2.848 -4.932 -2.602 1.00 98.38 80 LEU A CA 1
ATOM 600 C C . LEU A 1 80 ? -2.041 -4.680 -3.872 1.00 98.38 80 LEU A C 1
ATOM 602 O O . LEU A 1 80 ? -2.334 -3.752 -4.623 1.00 98.38 80 LEU A O 1
ATOM 606 N N . CYS A 1 81 ? -1.062 -5.538 -4.154 1.00 98.19 81 CYS A N 1
ATOM 607 C CA . CYS A 1 81 ? -0.303 -5.525 -5.404 1.00 98.19 81 CYS A CA 1
ATOM 608 C C . CYS A 1 81 ? -0.248 -6.916 -6.031 1.00 98.19 81 CYS A C 1
ATOM 610 O O . CYS A 1 81 ? -0.059 -7.907 -5.332 1.00 98.19 81 CYS A O 1
ATOM 612 N N . CYS A 1 82 ? -0.370 -7.018 -7.357 1.00 98.44 82 CYS A N 1
ATOM 613 C CA . CYS A 1 82 ? -0.150 -8.302 -8.022 1.00 98.44 82 CYS A CA 1
ATOM 614 C C . CYS A 1 82 ? 1.306 -8.754 -7.830 1.00 98.44 82 CYS A C 1
ATOM 616 O O . CYS A 1 82 ? 2.198 -7.917 -7.665 1.00 98.44 82 CYS A O 1
ATOM 618 N N . GLY A 1 83 ? 1.569 -10.063 -7.895 1.00 97.69 83 GLY A N 1
ATOM 619 C CA . GLY A 1 83 ? 2.909 -10.601 -7.619 1.00 97.69 83 GLY A CA 1
ATOM 620 C C . GLY A 1 83 ? 4.016 -10.012 -8.507 1.00 97.69 83 GLY A C 1
ATOM 621 O O . GLY A 1 83 ? 5.159 -9.866 -8.069 1.00 97.69 83 GLY A O 1
ATOM 622 N N . TRP A 1 84 ? 3.685 -9.596 -9.737 1.00 97.12 84 TRP A N 1
ATOM 623 C CA . TRP A 1 84 ? 4.625 -8.873 -10.598 1.00 97.12 84 TRP A CA 1
ATOM 624 C C . TRP A 1 84 ? 4.966 -7.486 -10.039 1.00 97.12 84 TRP A C 1
ATOM 626 O O . TRP A 1 84 ? 6.143 -7.187 -9.844 1.00 97.12 84 TRP A O 1
ATOM 636 N N . HIS A 1 85 ? 3.961 -6.658 -9.730 1.00 97.19 85 HIS A N 1
ATOM 637 C CA . HIS A 1 85 ? 4.168 -5.301 -9.212 1.00 97.19 85 HIS A CA 1
ATOM 638 C C . HIS A 1 85 ? 4.782 -5.290 -7.809 1.00 97.19 85 HIS A C 1
ATOM 640 O O . HIS A 1 85 ? 5.631 -4.443 -7.539 1.00 97.19 85 HIS A O 1
ATOM 646 N N . ASN A 1 86 ? 4.413 -6.241 -6.946 1.00 95.50 86 ASN A N 1
ATOM 647 C CA . ASN A 1 86 ? 5.000 -6.389 -5.613 1.00 95.50 86 ASN A CA 1
ATOM 648 C C . ASN A 1 86 ? 6.518 -6.637 -5.717 1.00 95.50 86 ASN A C 1
ATOM 650 O O . ASN A 1 86 ? 7.339 -5.896 -5.172 1.00 95.50 86 ASN A O 1
ATOM 654 N N . ARG A 1 87 ? 6.914 -7.612 -6.546 1.00 94.56 87 ARG A N 1
ATOM 655 C CA . ARG A 1 87 ? 8.329 -7.907 -6.815 1.00 94.56 87 ARG A CA 1
ATOM 656 C C . ARG A 1 87 ? 9.046 -6.748 -7.505 1.00 94.56 87 ARG A C 1
ATOM 658 O O . ARG A 1 87 ? 10.174 -6.424 -7.141 1.00 94.56 87 ARG A O 1
ATOM 665 N N . TRP A 1 88 ? 8.408 -6.126 -8.494 1.00 93.81 88 TRP A N 1
ATOM 666 C CA . TRP A 1 88 ? 8.980 -5.002 -9.230 1.00 93.81 88 TRP A CA 1
ATOM 667 C C . TRP A 1 88 ? 9.306 -3.837 -8.293 1.00 93.81 88 TRP A C 1
ATOM 669 O O . TRP A 1 88 ? 10.453 -3.387 -8.282 1.00 93.81 88 TRP A O 1
ATOM 679 N N . LYS A 1 89 ? 8.353 -3.441 -7.439 1.00 92.12 89 LYS A N 1
ATOM 680 C CA . LYS A 1 89 ? 8.526 -2.405 -6.414 1.00 92.12 89 LYS A CA 1
ATOM 681 C C . LYS A 1 89 ? 9.671 -2.740 -5.463 1.00 92.12 89 LYS A C 1
ATOM 683 O O . LYS A 1 89 ? 10.502 -1.881 -5.194 1.00 92.12 89 LYS A O 1
ATOM 688 N N . HIS A 1 90 ? 9.751 -3.985 -4.988 1.00 89.12 90 HIS A N 1
ATOM 689 C CA . HIS A 1 90 ? 10.835 -4.406 -4.098 1.00 89.12 90 HIS A CA 1
ATOM 690 C C . HIS A 1 90 ? 12.223 -4.194 -4.725 1.00 89.12 90 HIS A C 1
ATOM 692 O O . HIS A 1 90 ? 13.153 -3.780 -4.040 1.00 89.12 90 HIS A O 1
ATOM 698 N N . THR A 1 91 ? 12.354 -4.443 -6.031 1.00 90.25 91 THR A N 1
ATOM 699 C CA . THR A 1 91 ? 13.620 -4.260 -6.763 1.00 90.25 91 THR A CA 1
ATOM 700 C C . THR A 1 91 ? 13.882 -2.828 -7.238 1.00 90.25 91 THR A C 1
ATOM 702 O O . THR A 1 91 ? 15.006 -2.535 -7.634 1.00 90.25 91 THR A O 1
ATOM 705 N N . ARG A 1 92 ? 12.862 -1.961 -7.257 1.00 89.44 92 ARG A N 1
ATOM 706 C CA . ARG A 1 92 ? 12.917 -0.584 -7.785 1.00 89.44 92 ARG A CA 1
ATOM 707 C C . ARG A 1 92 ? 12.107 0.378 -6.900 1.00 89.44 92 ARG A C 1
ATOM 709 O O . ARG A 1 92 ? 11.118 0.953 -7.363 1.00 89.44 92 ARG A O 1
ATOM 716 N N . PRO A 1 93 ? 12.463 0.517 -5.612 1.00 86.81 93 PRO A N 1
ATOM 717 C CA . PRO A 1 93 ? 11.686 1.319 -4.664 1.00 86.81 93 PRO A CA 1
ATOM 718 C C . PRO A 1 93 ? 11.712 2.826 -4.976 1.00 86.81 93 PRO A C 1
ATOM 720 O O . PRO A 1 93 ? 10.847 3.562 -4.521 1.00 86.81 93 PRO A O 1
ATOM 723 N N . ASP A 1 94 ? 12.684 3.281 -5.761 1.00 87.81 94 ASP A N 1
ATOM 724 C CA . ASP A 1 94 ? 12.880 4.650 -6.242 1.00 87.81 94 ASP A CA 1
ATOM 725 C C . ASP A 1 94 ? 12.044 4.990 -7.489 1.00 87.81 94 ASP A C 1
ATOM 727 O O . ASP A 1 94 ? 11.761 6.158 -7.751 1.00 87.81 94 ASP A O 1
ATOM 731 N N . GLN A 1 95 ? 11.577 3.982 -8.231 1.00 91.00 95 GLN A N 1
ATOM 732 C CA . GLN A 1 95 ? 10.796 4.172 -9.459 1.00 91.00 95 GLN A CA 1
ATOM 733 C C . GLN A 1 95 ? 9.288 4.126 -9.220 1.00 91.00 95 GLN A C 1
ATOM 735 O O . GLN A 1 95 ? 8.517 3.909 -10.149 1.00 91.00 95 GLN A O 1
ATOM 740 N N . ILE A 1 96 ? 8.817 4.332 -7.994 1.00 91.19 96 ILE A N 1
ATOM 741 C CA . ILE A 1 96 ? 7.390 4.301 -7.685 1.00 91.19 96 ILE A CA 1
ATOM 742 C C . ILE A 1 96 ? 6.976 5.559 -6.934 1.00 91.19 96 ILE A C 1
ATOM 744 O O . ILE A 1 96 ? 7.577 5.951 -5.940 1.00 91.19 96 ILE A O 1
ATOM 748 N N . GLN A 1 97 ? 5.912 6.200 -7.405 1.00 93.94 97 GLN A N 1
ATOM 749 C CA . GLN A 1 97 ? 5.250 7.262 -6.666 1.00 93.94 97 GLN A CA 1
ATOM 750 C C . GLN A 1 97 ? 4.019 6.686 -5.976 1.00 93.94 97 GLN A C 1
ATOM 752 O O . GLN A 1 97 ? 3.119 6.154 -6.630 1.00 93.94 97 GLN A O 1
ATOM 757 N N . ILE A 1 98 ? 3.969 6.826 -4.657 1.00 95.19 98 ILE A N 1
ATOM 758 C CA . ILE A 1 98 ? 2.877 6.330 -3.827 1.00 95.19 98 ILE A CA 1
ATOM 759 C C . ILE A 1 98 ? 2.063 7.515 -3.313 1.00 95.19 98 ILE A C 1
ATOM 761 O O . ILE A 1 98 ? 2.606 8.492 -2.806 1.00 95.19 98 ILE A O 1
ATOM 765 N N . THR A 1 99 ? 0.744 7.425 -3.442 1.00 96.56 99 THR A N 1
ATOM 766 C CA . THR A 1 99 ? -0.205 8.422 -2.928 1.00 96.56 99 THR A CA 1
ATOM 767 C C . THR A 1 99 ? -1.299 7.723 -2.136 1.00 96.56 99 TH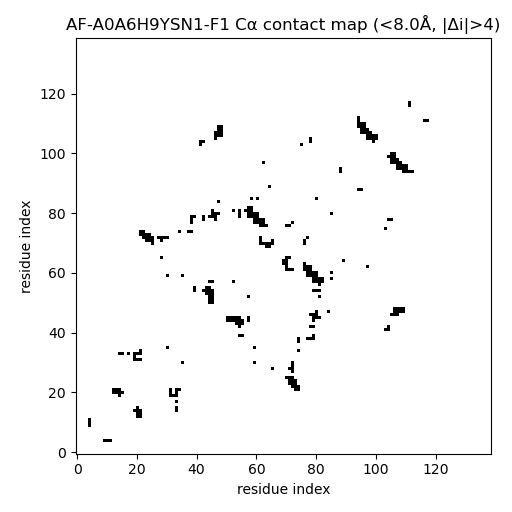R A C 1
ATOM 769 O O . THR A 1 99 ? -1.650 6.589 -2.455 1.00 96.56 99 TH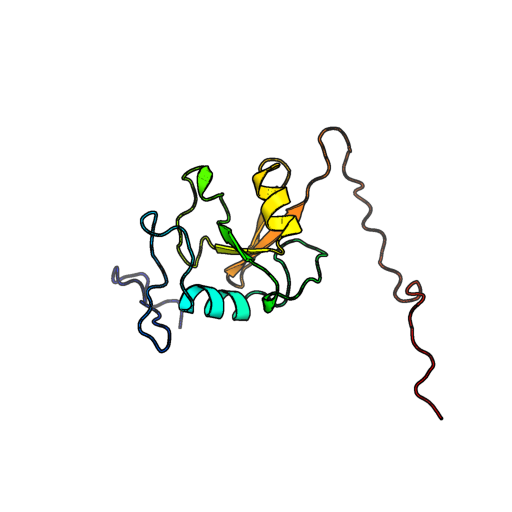R A O 1
ATOM 772 N N . LYS A 1 100 ? -1.836 8.372 -1.101 1.00 95.06 100 LYS A N 1
ATOM 773 C CA . LYS A 1 100 ? -3.001 7.881 -0.354 1.00 95.06 100 LYS A CA 1
ATOM 774 C C . LYS A 1 100 ? -4.221 8.685 -0.790 1.00 95.06 100 LYS A C 1
ATOM 776 O O . LYS A 1 100 ? -4.140 9.908 -0.849 1.00 95.06 100 LYS A O 1
ATOM 781 N N . THR A 1 101 ? -5.303 8.008 -1.154 1.00 92.06 101 THR A N 1
ATOM 782 C CA . THR A 1 101 ? -6.561 8.653 -1.546 1.00 92.06 101 THR A CA 1
ATOM 783 C C . THR A 1 101 ? -7.359 9.065 -0.312 1.00 92.06 101 THR A C 1
ATOM 785 O O . THR A 1 101 ? -7.126 8.559 0.789 1.00 92.06 101 THR A O 1
ATOM 788 N N . ASP A 1 102 ? -8.353 9.932 -0.501 1.00 87.31 102 ASP A N 1
ATOM 789 C CA . ASP A 1 102 ? -9.267 10.350 0.573 1.00 87.31 102 ASP A CA 1
ATOM 790 C C . ASP A 1 102 ? -10.118 9.183 1.113 1.00 87.31 102 ASP A C 1
ATOM 792 O O . ASP A 1 102 ? -10.523 9.170 2.276 1.00 87.31 102 ASP A O 1
ATOM 796 N N . GLU A 1 103 ? -10.317 8.153 0.287 1.00 82.06 103 GLU A N 1
ATOM 797 C CA . GLU A 1 103 ? -10.969 6.881 0.635 1.00 82.06 103 GLU A CA 1
ATOM 798 C C . GLU A 1 103 ? -10.067 5.970 1.491 1.00 82.06 103 GLU A C 1
ATOM 800 O O . GLU A 1 103 ? -10.493 4.914 1.951 1.00 82.06 103 GLU A O 1
ATOM 805 N N . GLY A 1 104 ? -8.815 6.370 1.731 1.00 82.44 104 GLY A N 1
ATOM 806 C CA . GLY A 1 104 ? -7.882 5.676 2.614 1.00 82.44 104 GLY A CA 1
ATOM 807 C C . GLY A 1 104 ? -7.076 4.554 1.960 1.00 82.44 104 GLY A C 1
ATOM 808 O O . GLY A 1 104 ? -6.246 3.961 2.652 1.00 82.44 104 GLY A O 1
ATOM 809 N N . ARG A 1 105 ? -7.250 4.292 0.656 1.00 92.25 105 ARG A N 1
ATOM 810 C CA . ARG A 1 105 ? -6.419 3.337 -0.099 1.00 92.25 105 ARG A CA 1
ATOM 811 C C . ARG A 1 105 ? -5.178 4.001 -0.687 1.00 92.25 105 ARG A C 1
ATOM 813 O O . ARG A 1 105 ? -5.164 5.199 -0.960 1.00 92.25 105 ARG A O 1
ATOM 820 N N . TYR A 1 106 ? -4.136 3.219 -0.927 1.00 97.69 106 TYR A N 1
ATOM 821 C CA . TYR A 1 106 ? -2.955 3.669 -1.648 1.00 97.69 106 TYR A CA 1
ATOM 822 C C . TYR A 1 106 ? -3.123 3.493 -3.158 1.00 97.69 106 TYR A C 1
ATOM 824 O O . TYR A 1 106 ? -3.742 2.545 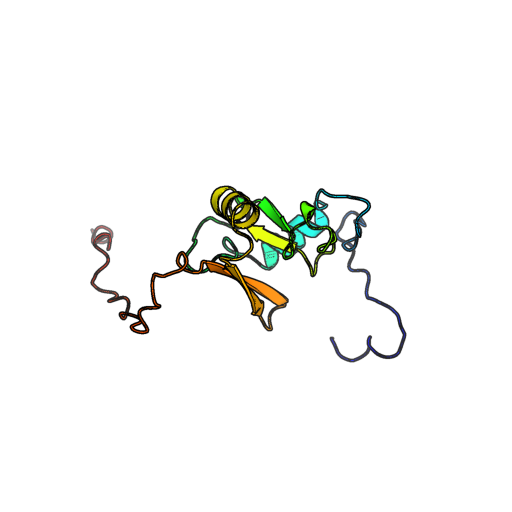-3.631 1.00 97.69 106 TYR A O 1
ATOM 832 N N . ARG A 1 107 ? -2.542 4.407 -3.931 1.00 97.31 107 ARG A N 1
ATOM 833 C CA . ARG A 1 107 ? -2.396 4.302 -5.383 1.00 97.31 107 ARG A CA 1
ATOM 834 C C . ARG A 1 107 ? -0.945 4.482 -5.755 1.00 97.31 107 ARG A C 1
ATOM 836 O O . ARG A 1 107 ? -0.299 5.444 -5.330 1.00 97.31 107 ARG A O 1
ATOM 843 N N . TYR A 1 108 ? -0.455 3.552 -6.553 1.00 97.00 108 TYR A N 1
ATOM 844 C CA . TYR A 1 108 ? 0.920 3.507 -7.001 1.00 97.00 108 TYR A CA 1
ATOM 845 C C . TYR A 1 108 ? 0.980 3.932 -8.459 1.00 97.00 108 TYR A C 1
ATOM 847 O O . TYR A 1 108 ? 0.157 3.537 -9.285 1.00 97.00 108 TYR A O 1
ATOM 855 N N . ARG A 1 109 ? 1.983 4.731 -8.787 1.00 96.12 109 ARG A N 1
ATOM 856 C CA . ARG A 1 109 ? 2.322 5.092 -10.154 1.00 96.12 109 ARG A CA 1
ATOM 857 C C . ARG A 1 109 ? 3.757 4.660 -10.394 1.00 96.12 109 ARG A C 1
ATOM 859 O O . ARG A 1 109 ? 4.667 5.228 -9.797 1.00 96.12 109 ARG A O 1
ATOM 866 N N . ALA A 1 110 ? 3.943 3.678 -11.271 1.00 92.00 110 ALA A N 1
ATOM 867 C CA . ALA A 1 110 ? 5.265 3.351 -11.781 1.00 92.00 110 ALA A CA 1
ATOM 868 C C . ALA A 1 110 ? 5.817 4.561 -12.549 1.00 92.00 110 ALA A C 1
ATOM 870 O O . ALA A 1 110 ? 5.135 5.144 -13.400 1.00 92.00 110 ALA A O 1
ATOM 871 N N . LEU A 1 111 ? 7.025 4.974 -12.195 1.00 89.38 111 LEU A N 1
ATOM 872 C CA . LEU A 1 111 ? 7.779 6.012 -12.870 1.00 89.38 111 LEU A CA 1
ATOM 873 C C . LEU A 1 111 ? 8.631 5.364 -13.967 1.00 89.38 111 LEU A C 1
ATOM 875 O O . LEU A 1 111 ? 9.041 4.209 -13.831 1.00 89.38 111 LEU A O 1
ATOM 879 N N . PRO A 1 112 ? 8.870 6.072 -15.080 1.00 79.44 112 PRO A N 1
ATOM 880 C CA . PRO A 1 112 ? 9.805 5.594 -16.082 1.00 79.44 112 PRO A CA 1
ATOM 881 C C . PRO A 1 112 ? 11.226 5.512 -15.491 1.00 79.44 112 PRO A C 1
ATOM 883 O O . PRO A 1 112 ? 11.527 6.247 -14.548 1.00 79.44 112 PRO A O 1
ATOM 886 N N . PRO A 1 113 ? 12.106 4.667 -16.057 1.00 74.69 113 PRO A N 1
ATOM 887 C CA . PRO A 1 113 ? 13.524 4.670 -15.718 1.00 74.69 113 PRO A CA 1
ATOM 888 C C . PRO A 1 113 ? 14.143 6.061 -15.873 1.00 74.69 113 PRO A C 1
ATOM 890 O O . PRO A 1 113 ? 13.729 6.842 -16.742 1.00 74.69 113 PRO A O 1
ATOM 893 N N . ASP A 1 114 ? 15.170 6.337 -15.072 1.00 68.62 114 ASP A N 1
ATOM 894 C CA . ASP A 1 114 ? 15.913 7.593 -15.124 1.00 68.62 114 ASP A CA 1
ATOM 895 C C . ASP A 1 114 ? 16.352 7.928 -16.558 1.00 68.62 114 ASP A C 1
ATOM 897 O O . ASP A 1 114 ? 16.876 7.088 -17.291 1.00 68.62 114 ASP A O 1
ATOM 901 N N . GLY A 1 115 ? 16.106 9.172 -16.976 1.00 59.84 115 GLY A N 1
ATOM 902 C CA . GLY A 1 115 ? 16.447 9.669 -18.313 1.00 59.84 115 GLY A CA 1
ATOM 903 C C . GLY A 1 115 ? 15.338 9.566 -19.369 1.00 59.84 115 GLY A C 1
ATOM 904 O O . GLY A 1 115 ? 15.453 10.212 -20.410 1.00 59.84 115 GLY A O 1
ATOM 905 N N . ILE A 1 116 ? 14.231 8.856 -19.114 1.00 61.34 116 ILE A N 1
ATOM 906 C CA . ILE A 1 116 ? 13.047 8.888 -19.992 1.00 61.34 116 ILE A CA 1
ATOM 907 C C . ILE A 1 116 ? 12.073 9.952 -19.466 1.00 61.34 116 ILE A C 1
ATOM 909 O O . ILE A 1 116 ? 11.288 9.722 -18.546 1.00 61.34 116 ILE A O 1
ATOM 913 N N . ALA A 1 117 ? 12.143 11.155 -20.043 1.00 55.81 117 ALA A N 1
ATOM 914 C CA . ALA A 1 117 ? 11.272 12.268 -19.677 1.00 55.81 117 ALA A CA 1
ATOM 915 C C . ALA A 1 117 ? 9.780 11.911 -19.828 1.00 55.81 117 ALA A C 1
ATOM 917 O O . ALA A 1 117 ? 9.361 11.234 -20.769 1.00 55.81 117 ALA A O 1
ATOM 918 N N . ARG A 1 118 ? 8.954 12.427 -18.910 1.00 55.53 118 ARG A N 1
ATOM 919 C CA . ARG A 1 118 ? 7.492 12.318 -18.965 1.00 55.53 118 ARG A CA 1
ATOM 920 C C . ARG A 1 118 ? 6.964 12.911 -20.276 1.00 55.53 118 ARG A C 1
ATOM 922 O O . ARG A 1 118 ? 7.072 14.115 -20.490 1.00 55.53 118 ARG A O 1
ATOM 929 N N . SER A 1 119 ? 6.281 12.112 -21.094 1.00 51.66 119 SER A N 1
ATOM 930 C CA . SER A 1 119 ? 5.293 12.680 -22.015 1.00 51.66 119 SER A CA 1
ATOM 931 C C . SER A 1 119 ? 4.175 13.293 -21.168 1.00 51.66 119 SER A C 1
ATOM 933 O O . SER A 1 119 ? 3.420 12.581 -20.512 1.00 51.66 119 SER A O 1
ATOM 935 N N . THR A 1 120 ? 4.057 14.618 -21.171 1.00 51.31 120 THR A N 1
ATOM 936 C CA . THR A 1 120 ? 2.918 15.350 -20.588 1.00 51.31 120 THR A CA 1
ATOM 937 C C . THR A 1 120 ? 1.626 15.168 -21.388 1.00 51.31 120 THR A C 1
ATOM 939 O O . THR A 1 120 ? 0.574 15.655 -20.980 1.00 51.31 120 THR A O 1
ATOM 942 N N . ARG A 1 121 ? 1.664 14.445 -22.514 1.00 49.72 121 ARG A N 1
ATOM 943 C CA . ARG A 1 121 ? 0.478 14.143 -23.310 1.00 49.72 121 ARG A CA 1
ATOM 944 C C . ARG A 1 121 ? -0.180 12.872 -22.792 1.00 49.72 121 ARG A C 1
ATOM 946 O O . ARG A 1 121 ? 0.155 11.771 -23.223 1.00 49.72 121 ARG A O 1
ATOM 953 N N . GLY A 1 122 ? -1.155 13.046 -21.902 1.00 46.22 122 GLY A N 1
ATOM 954 C CA . GLY A 1 122 ? -2.268 12.109 -21.823 1.00 46.22 122 GLY A CA 1
ATOM 955 C C . GLY A 1 122 ? -2.947 12.091 -23.188 1.00 46.22 122 GLY A C 1
ATOM 956 O O . GLY A 1 122 ? -3.632 13.042 -23.554 1.00 46.22 122 GLY A O 1
ATOM 957 N N . ARG A 1 123 ? -2.685 11.059 -23.987 1.00 49.31 123 ARG A N 1
ATOM 958 C CA . ARG A 1 123 ? -3.480 10.795 -25.183 1.00 49.31 123 ARG A CA 1
ATOM 959 C C . ARG A 1 123 ? -4.866 10.378 -24.685 1.00 49.31 123 ARG A C 1
ATOM 961 O O . ARG A 1 123 ? -4.919 9.486 -23.837 1.00 49.31 123 ARG A O 1
ATOM 968 N N . PRO A 1 124 ? -5.959 11.022 -25.128 1.00 48.62 124 PRO A N 1
ATOM 969 C CA . PRO A 1 124 ? -7.291 10.533 -24.816 1.00 48.62 124 PRO A CA 1
ATOM 970 C C . PRO A 1 124 ? -7.368 9.068 -25.246 1.00 48.62 124 PRO A C 1
ATOM 972 O O . PRO A 1 124 ? -6.941 8.735 -26.355 1.00 48.62 124 PRO A O 1
ATOM 975 N N . ILE A 1 125 ? -7.841 8.200 -24.353 1.00 53.47 125 ILE A N 1
ATOM 976 C CA . ILE A 1 125 ? -8.283 6.867 -24.753 1.00 53.47 125 ILE A CA 1
ATOM 977 C C . ILE A 1 125 ? -9.472 7.132 -25.671 1.00 53.47 125 ILE A C 1
ATOM 979 O O . ILE A 1 125 ? -10.496 7.628 -25.208 1.00 53.47 125 ILE A O 1
ATOM 983 N N . ASP A 1 126 ? -9.291 6.913 -26.969 1.00 52.75 126 ASP A N 1
ATOM 984 C CA . ASP A 1 126 ? -10.395 6.913 -27.917 1.00 52.75 126 ASP A CA 1
ATOM 985 C C . ASP A 1 126 ? -11.253 5.678 -27.606 1.00 52.75 126 ASP A C 1
ATOM 987 O O . ASP A 1 126 ? -10.750 4.558 -27.749 1.00 52.75 126 ASP A O 1
ATOM 991 N N . PRO A 1 127 ? -12.510 5.840 -27.155 1.00 50.31 127 PRO A N 1
ATOM 992 C CA . PRO A 1 127 ? -13.389 4.710 -26.875 1.00 50.31 127 PRO A CA 1
ATOM 993 C C . PRO A 1 127 ? -13.627 3.836 -28.115 1.00 50.31 127 PRO A C 1
ATOM 995 O O . PRO A 1 127 ? -13.941 2.662 -27.971 1.00 50.31 127 PRO A O 1
ATOM 998 N N . ALA A 1 128 ? -13.443 4.381 -29.323 1.00 56.94 128 ALA A N 1
ATOM 999 C CA . ALA A 1 128 ? -13.607 3.660 -30.582 1.00 56.94 128 ALA A CA 1
ATOM 1000 C C . ALA A 1 128 ? -12.368 2.844 -30.999 1.00 56.94 128 ALA A C 1
ATOM 1002 O O . ALA A 1 128 ? -12.426 2.095 -31.970 1.00 56.94 128 ALA A O 1
ATOM 1003 N N . ALA A 1 129 ? -11.241 2.965 -30.286 1.00 53.59 129 ALA A N 1
ATOM 1004 C CA . ALA A 1 129 ? -9.993 2.283 -30.632 1.00 53.59 129 ALA A CA 1
ATOM 1005 C C . ALA A 1 129 ? -9.828 0.904 -29.970 1.00 53.59 129 ALA A C 1
ATOM 1007 O O . ALA A 1 129 ? -8.749 0.320 -30.078 1.00 53.59 129 ALA A O 1
ATOM 1008 N N . ASN A 1 130 ? -10.849 0.379 -29.281 1.00 48.25 130 ASN A N 1
ATOM 1009 C CA . ASN A 1 130 ? -10.822 -0.990 -28.771 1.00 48.25 130 ASN A CA 1
ATOM 1010 C C . ASN A 1 130 ? -11.256 -1.973 -29.880 1.00 48.25 130 ASN A C 1
ATOM 1012 O O . ASN A 1 130 ? -12.439 -2.011 -30.212 1.00 48.25 130 ASN A O 1
ATOM 1016 N N . PRO A 1 131 ? -10.345 -2.794 -30.439 1.00 49.06 131 PRO A N 1
ATOM 1017 C CA . PRO A 1 131 ? -10.676 -3.759 -31.490 1.00 49.06 131 PRO A CA 1
ATOM 1018 C C . PRO A 1 131 ? -11.496 -4.966 -30.995 1.00 49.06 131 PRO A C 1
ATOM 1020 O O . PRO A 1 131 ? -11.790 -5.850 -31.791 1.00 49.06 131 PRO A O 1
ATOM 1023 N N . TRP A 1 132 ? -11.865 -5.008 -29.709 1.00 47.44 132 TRP A N 1
ATOM 1024 C CA . TRP A 1 132 ? -12.672 -6.066 -29.087 1.00 47.44 132 TRP A CA 1
ATOM 1025 C C . TRP A 1 132 ? -14.053 -5.568 -28.630 1.00 47.44 132 TRP A C 1
ATOM 1027 O O . TRP A 1 132 ? -14.553 -5.986 -27.589 1.00 47.44 132 TRP A O 1
ATOM 1037 N N . HIS A 1 133 ? -14.664 -4.628 -29.357 1.00 45.38 133 HIS A N 1
ATOM 1038 C CA . HIS A 1 133 ? -16.107 -4.423 -29.231 1.00 45.38 133 HIS A CA 1
ATOM 1039 C C . HIS A 1 133 ? -16.821 -5.577 -29.943 1.00 45.38 133 HIS A C 1
ATOM 1041 O O . HIS A 1 133 ? -16.821 -5.660 -31.167 1.00 45.38 133 HIS A O 1
ATOM 1047 N N . ASP A 1 134 ? -17.379 -6.492 -29.153 1.00 44.22 134 ASP A N 1
ATOM 1048 C CA . ASP A 1 134 ? -18.168 -7.623 -29.633 1.00 44.22 134 ASP A CA 1
ATOM 1049 C C . ASP A 1 134 ? -19.506 -7.145 -30.228 1.00 44.22 134 ASP A C 1
ATOM 1051 O O . ASP A 1 134 ? -20.461 -6.876 -29.500 1.00 44.22 134 ASP A O 1
ATOM 1055 N N . ASP A 1 135 ? -19.615 -7.129 -31.558 1.00 51.12 135 ASP A N 1
ATOM 1056 C CA . ASP A 1 135 ? -20.883 -6.994 -32.302 1.00 51.12 135 ASP A CA 1
ATOM 1057 C C . ASP A 1 135 ? -21.675 -8.326 -32.366 1.00 51.12 135 ASP A C 1
ATOM 1059 O O . ASP A 1 135 ? -22.436 -8.588 -33.299 1.00 51.12 135 ASP A O 1
ATOM 1063 N N . HIS A 1 136 ? -21.516 -9.214 -31.379 1.00 47.75 136 HIS A N 1
ATOM 1064 C CA . HIS A 1 136 ? -22.056 -10.580 -31.429 1.00 47.75 136 HIS A CA 1
ATOM 1065 C C . HIS A 1 136 ? -23.107 -10.908 -30.363 1.00 47.75 136 HIS A C 1
ATOM 1067 O O . HIS A 1 136 ? -23.216 -12.052 -29.930 1.00 47.75 136 HIS A O 1
ATOM 1073 N N . LEU A 1 137 ? -23.949 -9.938 -29.993 1.00 49.34 137 LEU A N 1
ATOM 1074 C CA . LEU A 1 137 ? -25.192 -10.195 -29.253 1.00 49.34 137 LEU A CA 1
ATOM 1075 C C . LEU A 1 137 ? -26.372 -9.416 -29.852 1.00 49.34 137 LEU A C 1
ATOM 1077 O O . LEU A 1 137 ? -26.942 -8.534 -29.216 1.00 49.34 137 LEU A O 1
ATOM 1081 N N . ALA A 1 138 ? -26.741 -9.757 -31.087 1.00 38.03 138 ALA A N 1
ATOM 1082 C CA . ALA A 1 138 ? -28.069 -9.489 -31.639 1.00 38.03 138 ALA A CA 1
ATOM 1083 C C . ALA A 1 138 ? -28.367 -10.444 -32.811 1.00 38.03 138 ALA A C 1
ATOM 1085 O O . ALA A 1 138 ? -28.136 -10.099 -33.968 1.00 38.03 138 ALA A O 1
ATOM 1086 N N . ALA A 1 139 ? -28.863 -11.643 -32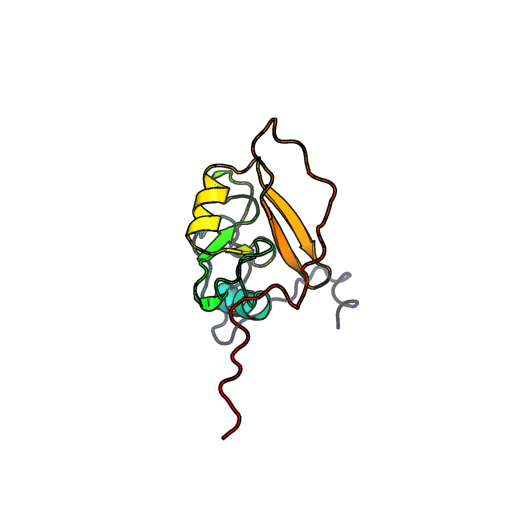.495 1.00 41.50 139 ALA A N 1
ATOM 1087 C CA . ALA A 1 139 ? -29.729 -12.466 -33.348 1.00 41.50 139 ALA A CA 1
ATOM 1088 C C . ALA A 1 139 ? -30.391 -13.556 -32.496 1.00 41.50 139 ALA A C 1
ATOM 1090 O O . ALA A 1 139 ? -29.642 -14.293 -31.815 1.00 41.50 139 ALA A O 1
#

Foldseek 3Di:
DPPPPPPPPDDDQDADPVRDGQFDFLPDPAADPRLLVVQLVVFQAALEPPGNHGQVQWGKAQQQHSVVVPGTSHSLRIHTHHPVVRVVCNVCVPQWDWDADPSSHIHIYGHDPPPPDDPPDPDPPPPVPPPPPDPPPDD

Solvent-accessible surface area (backbone atoms only — not comparable to full-atom values): 8769 Å² total; per-residue (Å²): 143,89,77,80,59,82,82,72,85,54,78,84,81,70,57,40,101,82,66,39,74,43,66,49,41,82,85,39,84,72,76,48,70,47,38,50,54,56,47,52,76,67,27,74,27,21,30,41,74,91,44,77,54,44,20,89,75,26,40,84,34,41,71,60,33,52,93,72,71,69,24,40,40,24,58,93,35,48,40,38,23,32,68,66,56,44,54,48,41,75,77,37,67,85,38,49,47,77,45,74,46,97,87,70,42,58,41,32,40,81,48,68,63,90,89,59,75,80,76,86,70,80,68,78,80,59,84,84,73,55,94,79,72,79,89,80,85,84,132

Secondary structure (DSSP, 8-state):
--SSSSSS--------TT---SB-TTS--SPPHHHHHHHHHH-SB-SBTT---BGGGSEEEETT-GGGT---SBGGGEEEE-HHHHHHHHH-TTSEEEEE-TTS-EEEEEPPPTT-----------GGG-TT-------

pLDDT: mean 79.08, std 20.23, range [38.03, 98.5]

Radius of gyration: 18.85 Å; Cα contacts (8 Å, |Δi|>4): 174; chains: 1; bounding box: 46×29×58 Å